Protein AF-A0A0A3J280-F1 (afdb_monomer)

Sequence (133 aa):
MEIILRKLADIDGCVTLQCKHCEDKFKVNVQEFEDFQGEFMFCASCGLSSNPQDLIFTEDFQKNAQIELENFALKELQKMFGEKNVKGKLKTPKDLYEVNDMNLILKNCCNRQVKINNSANFASTYCPYCGGI

Structure (mmCIF, N/CA/C/O backbone):
data_AF-A0A0A3J280-F1
#
_entry.id   AF-A0A0A3J280-F1
#
loop_
_atom_site.group_PDB
_atom_site.id
_atom_site.type_symbol
_atom_site.label_atom_id
_atom_site.label_alt_id
_atom_site.label_comp_id
_atom_site.label_asym_id
_atom_site.label_entity_id
_atom_site.label_seq_id
_atom_site.pdbx_PDB_ins_code
_atom_site.Cartn_x
_atom_site.Cartn_y
_atom_site.Cartn_z
_atom_site.occupancy
_atom_site.B_iso_or_equiv
_atom_site.auth_seq_id
_atom_site.auth_comp_id
_atom_site.auth_asym_id
_atom_site.auth_atom_id
_atom_site.pdbx_PDB_model_num
ATOM 1 N N . MET A 1 1 ? -10.027 -13.924 15.608 1.00 68.06 1 MET A N 1
ATOM 2 C CA . MET A 1 1 ? -10.682 -12.726 15.047 1.00 68.06 1 MET A CA 1
ATOM 3 C C . MET A 1 1 ? -9.866 -12.293 13.857 1.00 68.06 1 MET A C 1
ATOM 5 O O . MET A 1 1 ? -8.648 -12.270 13.969 1.00 68.06 1 MET A O 1
ATOM 9 N N . GLU A 1 2 ? -10.537 -11.957 12.768 1.00 76.94 2 GLU A N 1
ATOM 10 C CA . GLU A 1 2 ? -9.921 -11.393 11.576 1.00 76.94 2 GLU A CA 1
ATOM 11 C C . GLU A 1 2 ? -10.472 -9.974 11.399 1.00 76.94 2 GLU A C 1
ATOM 13 O O . GLU A 1 2 ? -11.689 -9.784 11.406 1.00 76.94 2 GLU A O 1
ATOM 18 N N . ILE A 1 3 ? -9.587 -8.978 11.336 1.00 79.56 3 ILE A N 1
ATOM 19 C CA . ILE A 1 3 ? -9.951 -7.594 11.013 1.00 79.56 3 ILE A CA 1
ATOM 20 C C . ILE A 1 3 ? -9.625 -7.406 9.540 1.00 79.56 3 ILE A C 1
ATOM 22 O O . ILE A 1 3 ? -8.463 -7.489 9.148 1.00 79.56 3 ILE A O 1
ATOM 26 N N . ILE A 1 4 ? -10.656 -7.165 8.735 1.00 82.62 4 ILE A N 1
ATOM 27 C CA . ILE A 1 4 ? -10.516 -6.958 7.296 1.00 82.62 4 ILE A CA 1
ATOM 28 C C . ILE A 1 4 ? -10.658 -5.466 7.023 1.00 82.62 4 ILE A C 1
ATOM 30 O O . ILE A 1 4 ? -11.727 -4.892 7.219 1.00 82.62 4 ILE A O 1
ATOM 34 N N . LEU A 1 5 ? -9.585 -4.849 6.538 1.00 85.56 5 LEU A N 1
ATOM 35 C CA . LEU A 1 5 ? -9.593 -3.472 6.054 1.00 85.56 5 LEU A CA 1
ATOM 36 C C . LEU A 1 5 ? -9.616 -3.476 4.532 1.00 85.56 5 LEU A C 1
ATOM 38 O O . LEU A 1 5 ? -8.967 -4.303 3.894 1.00 85.56 5 LEU A O 1
ATOM 42 N N . ARG A 1 6 ? -10.365 -2.542 3.950 1.00 87.44 6 ARG A N 1
ATOM 43 C CA . ARG A 1 6 ? -10.471 -2.383 2.500 1.00 87.44 6 ARG A CA 1
ATOM 44 C C . ARG A 1 6 ? -10.137 -0.952 2.130 1.00 87.44 6 ARG A C 1
ATOM 46 O O . ARG A 1 6 ? -10.594 -0.025 2.795 1.00 87.44 6 ARG A O 1
ATOM 53 N N . LYS A 1 7 ? -9.367 -0.799 1.059 1.00 90.06 7 LYS A N 1
ATOM 54 C CA . LYS A 1 7 ? -9.059 0.483 0.432 1.00 90.06 7 LYS A CA 1
ATOM 55 C C . LYS A 1 7 ? -9.387 0.382 -1.047 1.00 90.06 7 LYS A C 1
ATOM 57 O O . LYS A 1 7 ? -8.934 -0.546 -1.709 1.00 90.06 7 LYS A O 1
ATOM 62 N N . LEU A 1 8 ? -10.218 1.296 -1.537 1.00 93.00 8 LEU A N 1
ATOM 63 C CA . LEU A 1 8 ? -10.583 1.340 -2.949 1.00 93.00 8 LEU A CA 1
ATOM 64 C C . LEU A 1 8 ? -9.404 1.865 -3.769 1.00 93.00 8 LEU A C 1
ATOM 66 O O . LEU A 1 8 ? -8.809 2.880 -3.403 1.00 93.00 8 LEU A O 1
ATOM 70 N N . ALA A 1 9 ? -9.095 1.173 -4.864 1.00 94.50 9 ALA A N 1
ATOM 71 C CA . ALA A 1 9 ? -8.101 1.608 -5.837 1.00 94.50 9 ALA A CA 1
ATOM 72 C C . ALA A 1 9 ? -8.506 2.934 -6.497 1.00 94.50 9 ALA A C 1
ATOM 74 O O . ALA A 1 9 ? -9.672 3.339 -6.446 1.00 94.50 9 ALA A O 1
ATOM 75 N N . ASP A 1 10 ? -7.542 3.607 -7.124 1.00 95.00 10 ASP A N 1
ATOM 76 C CA . ASP A 1 10 ? -7.839 4.813 -7.892 1.00 95.00 10 ASP A CA 1
ATOM 77 C C . ASP A 1 10 ? -8.515 4.482 -9.235 1.00 95.00 10 ASP A C 1
ATOM 79 O O . ASP A 1 10 ? -8.779 3.323 -9.562 1.00 95.00 10 ASP A O 1
ATOM 83 N N . ILE A 1 11 ? -8.811 5.516 -10.027 1.00 95.25 11 ILE A N 1
ATOM 84 C CA . ILE A 1 11 ? -9.513 5.373 -11.311 1.00 95.25 11 ILE A CA 1
ATOM 85 C C . ILE A 1 11 ? -8.755 4.529 -12.351 1.00 95.25 11 ILE A C 1
ATOM 87 O O . ILE A 1 11 ? -9.391 3.986 -13.250 1.00 95.25 11 ILE A O 1
ATOM 91 N N . ASP A 1 12 ? -7.435 4.378 -12.217 1.00 95.31 12 ASP A N 1
ATOM 92 C CA . ASP A 1 12 ? -6.620 3.525 -13.093 1.00 95.31 12 ASP A CA 1
ATOM 93 C C . ASP A 1 12 ? -6.376 2.135 -12.472 1.00 95.31 12 ASP A C 1
ATOM 95 O O . ASP A 1 12 ? -5.582 1.343 -12.980 1.00 95.31 12 ASP A O 1
ATOM 99 N N . GLY A 1 13 ? -7.054 1.818 -11.363 1.00 95.56 13 GLY A N 1
ATOM 100 C CA . GLY A 1 13 ? -6.922 0.541 -10.668 1.00 95.56 13 GLY A CA 1
ATOM 101 C C . GLY A 1 13 ? -5.614 0.403 -9.890 1.00 95.56 13 GLY A C 1
ATOM 102 O O . GLY A 1 13 ? -5.151 -0.720 -9.683 1.00 95.56 13 GLY A O 1
ATOM 103 N N . CYS A 1 14 ? -5.005 1.515 -9.466 1.00 95.25 14 CYS A N 1
ATOM 104 C CA . CYS A 1 14 ? -3.746 1.506 -8.723 1.00 95.25 14 CYS A CA 1
ATOM 105 C C . CYS A 1 14 ? -3.932 1.714 -7.211 1.00 95.25 14 CYS A C 1
ATOM 107 O O . CYS A 1 14 ? -4.840 2.422 -6.771 1.00 95.25 14 CYS A O 1
ATOM 109 N N . VAL A 1 15 ? -3.023 1.132 -6.420 1.00 93.50 15 VAL A N 1
ATOM 110 C CA . VAL A 1 15 ? -2.925 1.286 -4.956 1.00 93.50 15 VAL A CA 1
ATOM 111 C C . VAL A 1 15 ? -1.571 1.861 -4.552 1.00 93.50 15 VAL A C 1
ATOM 113 O O . VAL A 1 15 ? -0.551 1.543 -5.164 1.00 93.50 15 VAL A O 1
ATOM 116 N N . THR A 1 16 ? -1.553 2.721 -3.531 1.00 94.25 16 THR A N 1
ATOM 117 C CA . THR A 1 16 ? -0.328 3.354 -3.037 1.00 94.25 16 THR A CA 1
ATOM 118 C C . THR A 1 16 ? 0.488 2.398 -2.177 1.00 94.25 16 THR A C 1
ATOM 120 O O . THR A 1 16 ? -0.022 1.789 -1.240 1.00 94.25 16 THR A O 1
ATOM 123 N N . LEU A 1 17 ? 1.787 2.368 -2.450 1.00 92.75 17 LEU A N 1
ATOM 124 C CA . LEU A 1 17 ? 2.828 1.769 -1.633 1.00 92.75 17 LEU A CA 1
ATOM 125 C C . LEU A 1 17 ? 3.764 2.867 -1.121 1.00 92.75 17 LEU A C 1
ATOM 127 O O . LEU A 1 17 ? 4.005 3.865 -1.807 1.00 92.75 17 LEU A O 1
ATOM 131 N N . GLN A 1 18 ? 4.304 2.682 0.081 1.00 92.75 18 GLN A N 1
ATOM 132 C CA . GLN A 1 18 ? 5.237 3.618 0.700 1.00 92.75 18 GLN A CA 1
ATOM 133 C C . GLN A 1 18 ? 6.557 2.930 1.038 1.00 92.75 18 GLN A C 1
ATOM 135 O O . GLN A 1 18 ? 6.594 1.906 1.714 1.00 92.75 18 GLN A O 1
ATOM 140 N N . CYS A 1 19 ? 7.664 3.513 0.585 1.00 91.19 19 CYS A N 1
ATOM 141 C CA . CYS A 1 19 ? 8.993 2.992 0.863 1.00 91.19 19 CYS A CA 1
ATOM 142 C C . CYS A 1 19 ? 9.392 3.229 2.324 1.00 91.19 19 CYS A C 1
ATOM 144 O O . CYS A 1 19 ? 9.482 4.371 2.761 1.00 91.19 19 CYS A O 1
ATOM 146 N N . LYS A 1 20 ? 9.763 2.178 3.061 1.00 88.94 20 LYS A N 1
ATOM 147 C CA . LYS A 1 20 ? 10.284 2.313 4.436 1.00 88.94 20 LYS A CA 1
ATOM 148 C C . LYS A 1 20 ? 11.670 2.966 4.542 1.00 88.94 20 LYS A C 1
ATOM 150 O O . LYS A 1 20 ? 12.101 3.303 5.636 1.00 88.94 20 LYS A O 1
ATOM 155 N N . HIS A 1 21 ? 12.398 3.079 3.429 1.00 90.75 21 HIS A N 1
ATOM 156 C CA . HIS A 1 21 ? 13.778 3.576 3.417 1.00 90.75 21 HIS A CA 1
ATOM 157 C C . HIS A 1 21 ? 13.880 5.071 3.114 1.00 90.75 21 HIS A C 1
ATOM 159 O O . HIS A 1 21 ? 14.696 5.759 3.715 1.00 90.75 21 HIS A O 1
ATOM 165 N N . CYS A 1 22 ? 13.095 5.560 2.153 1.00 91.75 22 CYS A N 1
ATOM 166 C CA . CYS A 1 22 ? 13.117 6.962 1.727 1.00 91.75 22 CYS A CA 1
ATOM 167 C C . CYS A 1 22 ? 11.756 7.652 1.858 1.00 91.75 22 CYS A C 1
ATOM 169 O O . CYS A 1 22 ? 11.614 8.775 1.391 1.00 91.75 22 CYS A O 1
ATOM 171 N N . GLU A 1 23 ? 10.759 6.962 2.421 1.00 89.88 23 GLU A N 1
ATOM 172 C CA . GLU A 1 23 ? 9.392 7.442 2.690 1.00 89.88 23 GLU A CA 1
ATOM 173 C C . GLU A 1 23 ? 8.569 7.857 1.465 1.00 89.88 23 GLU A C 1
ATOM 175 O O . GLU A 1 23 ? 7.385 8.174 1.602 1.00 89.88 23 GLU A O 1
ATOM 180 N N . ASP A 1 24 ? 9.163 7.793 0.273 1.00 90.88 24 ASP A N 1
ATOM 181 C CA . ASP A 1 24 ? 8.498 8.144 -0.972 1.00 90.88 24 ASP A CA 1
ATOM 182 C C . ASP A 1 24 ? 7.385 7.149 -1.323 1.00 90.88 24 ASP A C 1
ATOM 184 O O . ASP A 1 24 ? 7.428 5.963 -0.967 1.00 90.88 24 ASP A O 1
ATOM 188 N N . LYS A 1 25 ? 6.381 7.662 -2.033 1.00 92.75 25 LYS A N 1
ATOM 189 C CA . LYS A 1 25 ? 5.168 6.940 -2.405 1.00 92.75 25 LYS A CA 1
ATOM 190 C C . LYS A 1 25 ? 5.116 6.727 -3.907 1.00 92.75 25 LYS A C 1
ATOM 192 O O . LYS A 1 25 ? 5.457 7.605 -4.694 1.00 92.75 25 LYS A O 1
ATOM 197 N N . PHE A 1 26 ? 4.637 5.560 -4.292 1.00 93.81 26 PHE A N 1
ATOM 198 C CA . PHE A 1 26 ? 4.387 5.184 -5.677 1.00 93.81 26 PHE A CA 1
ATOM 199 C C . PHE A 1 26 ? 3.166 4.272 -5.713 1.00 93.81 26 PHE A C 1
ATOM 201 O O . PHE A 1 26 ? 2.790 3.711 -4.684 1.00 93.81 26 PHE A O 1
ATOM 208 N N . LYS A 1 27 ? 2.526 4.122 -6.872 1.00 94.88 27 LYS A N 1
ATOM 209 C CA . LYS A 1 27 ? 1.371 3.226 -7.014 1.00 94.88 27 LYS A CA 1
ATOM 210 C C . LYS A 1 27 ? 1.631 2.134 -8.023 1.00 94.88 27 LYS A C 1
ATOM 212 O O . LYS A 1 27 ? 2.311 2.349 -9.025 1.00 94.88 27 LYS A O 1
ATOM 217 N N . VAL A 1 28 ? 1.049 0.980 -7.754 1.00 95.06 28 VAL A N 1
ATOM 218 C CA . VAL A 1 28 ? 1.088 -0.190 -8.627 1.00 95.06 28 VAL A CA 1
ATOM 219 C C . VAL A 1 28 ? -0.332 -0.642 -8.927 1.00 95.06 28 VAL A C 1
ATOM 221 O O . VAL A 1 28 ? -1.239 -0.381 -8.133 1.00 95.06 28 VAL A O 1
ATOM 224 N N . ASN A 1 29 ? -0.534 -1.295 -10.068 1.00 95.19 29 ASN A N 1
ATOM 225 C CA . ASN A 1 29 ? -1.832 -1.863 -10.405 1.00 95.19 29 ASN A CA 1
ATOM 226 C C . ASN A 1 29 ? -2.202 -2.971 -9.402 1.00 95.19 29 ASN A C 1
ATOM 228 O O . ASN A 1 29 ? -1.363 -3.806 -9.065 1.00 95.19 29 ASN A O 1
ATOM 232 N N . VAL A 1 30 ? -3.449 -2.974 -8.923 1.00 93.56 30 VAL A N 1
ATOM 233 C CA . VAL A 1 30 ? -3.904 -3.925 -7.896 1.00 93.56 30 VAL A CA 1
ATOM 234 C C . VAL A 1 30 ? -3.828 -5.366 -8.388 1.00 93.56 30 VAL A C 1
ATOM 236 O O . VAL A 1 30 ? -3.277 -6.203 -7.683 1.00 93.56 30 VAL A O 1
ATOM 239 N N . GLN A 1 31 ? -4.291 -5.648 -9.608 1.00 93.31 31 GLN A N 1
ATOM 240 C CA . GLN A 1 31 ? -4.268 -7.004 -10.158 1.00 93.31 31 GLN A CA 1
ATOM 241 C C . GLN A 1 31 ? -2.826 -7.498 -10.335 1.00 93.31 31 GLN A C 1
ATOM 243 O O . GLN A 1 31 ? -2.486 -8.596 -9.906 1.00 93.31 31 GLN A O 1
ATOM 248 N N . GLU A 1 32 ? -1.946 -6.661 -10.897 1.00 93.38 32 GLU A N 1
ATOM 249 C CA . GLU A 1 32 ? -0.526 -7.008 -11.045 1.00 93.38 32 GLU A CA 1
ATOM 250 C C . GLU A 1 32 ? 0.171 -7.229 -9.696 1.00 93.38 32 GLU A C 1
ATOM 252 O O . GLU A 1 32 ? 1.114 -8.016 -9.610 1.00 93.38 32 GLU A O 1
ATOM 257 N N . PHE A 1 33 ? -0.241 -6.497 -8.658 1.00 91.81 33 PHE A N 1
ATOM 258 C CA . PHE A 1 33 ? 0.293 -6.634 -7.309 1.00 91.81 33 PHE A CA 1
ATOM 259 C C . PHE A 1 33 ? -0.196 -7.908 -6.614 1.00 91.81 33 PHE A C 1
ATOM 261 O O . PHE A 1 33 ? 0.618 -8.621 -6.032 1.00 91.81 33 PHE A O 1
ATOM 268 N N . GLU A 1 34 ? -1.486 -8.225 -6.710 1.00 90.12 34 GLU A N 1
ATOM 269 C CA . GLU A 1 34 ? -2.075 -9.444 -6.143 1.00 90.12 34 GLU A CA 1
ATOM 270 C C . GLU A 1 34 ? -1.543 -10.715 -6.822 1.00 90.12 34 GLU A C 1
ATOM 272 O O . GLU A 1 34 ? -1.275 -11.711 -6.149 1.00 90.12 34 GLU A O 1
ATOM 277 N N . ASP A 1 35 ? -1.305 -10.665 -8.135 1.00 92.19 35 ASP A N 1
ATOM 278 C CA . ASP A 1 35 ? -0.740 -11.784 -8.895 1.00 92.19 35 ASP A CA 1
ATOM 279 C C . ASP A 1 35 ? 0.787 -11.914 -8.727 1.00 92.19 35 ASP A C 1
ATOM 281 O O . ASP A 1 35 ? 1.392 -12.891 -9.187 1.00 92.19 35 ASP A O 1
ATOM 285 N N . PHE A 1 36 ? 1.451 -10.949 -8.079 1.00 90.38 36 PHE A N 1
ATOM 286 C CA . PHE A 1 36 ? 2.907 -10.925 -7.978 1.00 90.38 36 PHE A CA 1
ATOM 287 C C . PHE A 1 36 ? 3.446 -12.040 -7.071 1.00 90.38 36 PHE A C 1
ATOM 289 O O . PHE A 1 36 ? 3.223 -12.059 -5.866 1.00 90.38 36 PHE A O 1
ATOM 296 N N . GLN A 1 37 ? 4.241 -12.938 -7.656 1.00 88.81 37 GLN A N 1
ATOM 297 C CA . GLN A 1 37 ? 4.873 -14.070 -6.961 1.00 88.81 37 GLN A CA 1
ATOM 298 C C . GLN A 1 37 ? 6.330 -13.801 -6.535 1.00 88.81 37 GLN A C 1
ATOM 300 O O . GLN A 1 37 ? 7.047 -14.728 -6.162 1.00 88.81 37 GLN A O 1
ATOM 305 N N . GLY A 1 38 ? 6.819 -12.562 -6.658 1.00 87.81 38 GLY A N 1
ATOM 306 C CA . GLY A 1 38 ? 8.196 -12.227 -6.291 1.00 87.81 38 GLY A CA 1
ATOM 307 C C . GLY A 1 38 ? 8.371 -12.028 -4.785 1.00 87.81 38 GLY A C 1
ATOM 308 O O . GLY A 1 38 ? 7.497 -11.490 -4.113 1.00 87.81 38 GLY A O 1
ATOM 309 N N . GLU A 1 39 ? 9.533 -12.424 -4.261 1.00 89.38 39 GLU A N 1
ATOM 310 C CA . GLU A 1 39 ? 9.860 -12.298 -2.829 1.00 89.38 39 GLU A CA 1
ATOM 311 C C . GLU A 1 39 ? 10.052 -10.835 -2.392 1.00 89.38 39 GLU A C 1
ATOM 313 O O . GLU A 1 39 ? 9.751 -10.464 -1.256 1.00 89.38 39 GLU A O 1
ATOM 318 N N . PHE A 1 40 ? 10.516 -9.983 -3.311 1.00 92.50 40 PHE A N 1
ATOM 319 C CA . PHE A 1 40 ? 10.820 -8.583 -3.044 1.00 92.50 40 PHE A CA 1
ATOM 320 C C . PHE A 1 40 ? 10.250 -7.669 -4.124 1.00 92.50 40 PHE A C 1
ATOM 322 O O . PHE A 1 40 ? 10.201 -8.022 -5.302 1.00 92.50 40 PHE A O 1
ATOM 329 N N . MET A 1 41 ? 9.889 -6.460 -3.706 1.00 94.50 41 MET A N 1
ATOM 330 C CA . MET A 1 41 ? 9.627 -5.326 -4.586 1.00 94.50 41 MET A CA 1
ATOM 331 C C . MET A 1 41 ? 10.637 -4.216 -4.328 1.00 94.50 41 MET A C 1
ATOM 333 O O . MET A 1 41 ? 11.275 -4.169 -3.279 1.00 94.50 41 MET A O 1
ATOM 337 N N . PHE A 1 42 ? 10.768 -3.304 -5.279 1.00 94.88 42 PHE A N 1
ATOM 338 C CA . PHE A 1 42 ? 11.734 -2.215 -5.265 1.00 94.88 42 PHE A CA 1
ATOM 339 C C . PHE A 1 42 ? 11.023 -0.872 -5.106 1.00 94.88 42 PHE A C 1
ATOM 341 O O . PHE A 1 42 ? 9.927 -0.655 -5.620 1.00 94.88 42 PHE A O 1
ATOM 348 N N . CYS A 1 43 ? 11.647 0.066 -4.402 1.00 93.62 43 CYS A N 1
ATOM 349 C CA . CYS A 1 43 ? 11.157 1.437 -4.373 1.00 93.62 43 CYS A CA 1
ATOM 350 C C . CYS A 1 43 ? 11.339 2.092 -5.746 1.00 93.62 43 CYS A C 1
ATOM 352 O O . CYS A 1 43 ? 12.460 2.131 -6.255 1.00 93.62 43 CYS A O 1
ATOM 354 N N . ALA A 1 44 ? 10.275 2.684 -6.300 1.00 93.50 44 ALA A N 1
ATOM 355 C CA . ALA A 1 44 ? 10.335 3.378 -7.588 1.00 93.50 44 ALA A CA 1
ATOM 356 C C . ALA A 1 44 ? 11.339 4.547 -7.616 1.00 93.50 44 ALA A C 1
ATOM 358 O O . ALA A 1 44 ? 11.841 4.910 -8.679 1.00 93.50 44 ALA A O 1
ATOM 359 N N . SER A 1 45 ? 11.656 5.114 -6.453 1.00 92.19 45 SER A N 1
ATOM 360 C CA . SER A 1 45 ? 12.479 6.321 -6.344 1.00 92.19 45 SER A CA 1
ATOM 361 C C . SER A 1 45 ? 13.928 6.039 -5.957 1.00 92.19 45 SER A C 1
ATOM 363 O O . SER A 1 45 ? 14.833 6.650 -6.516 1.00 92.19 45 SER A O 1
ATOM 365 N N . CYS A 1 46 ? 14.178 5.113 -5.023 1.00 92.81 46 CYS A N 1
ATOM 366 C CA . CYS A 1 46 ? 15.537 4.824 -4.540 1.00 92.81 46 CYS A CA 1
ATOM 367 C C . CYS A 1 46 ? 16.077 3.443 -4.935 1.00 92.81 46 CYS A C 1
ATOM 369 O O . CYS A 1 46 ? 17.241 3.160 -4.667 1.00 92.81 46 CYS A O 1
ATOM 371 N N . GLY A 1 47 ? 15.254 2.575 -5.530 1.00 92.94 47 GLY A N 1
ATOM 372 C CA . GLY A 1 47 ? 15.671 1.252 -6.002 1.00 92.94 47 GLY A CA 1
ATOM 373 C C . GLY A 1 47 ? 15.977 0.231 -4.902 1.00 92.94 47 GLY A C 1
ATOM 374 O O . GLY A 1 47 ? 16.340 -0.897 -5.215 1.00 92.94 47 GLY A O 1
ATOM 375 N N . LEU A 1 48 ? 15.825 0.578 -3.620 1.00 94.50 48 LEU A N 1
ATOM 376 C CA . LEU A 1 48 ? 16.008 -0.373 -2.522 1.00 94.50 48 LEU A CA 1
ATOM 377 C C . LEU A 1 48 ? 14.867 -1.392 -2.490 1.00 94.50 48 LEU A C 1
ATOM 379 O O . LEU A 1 48 ? 13.698 -1.030 -2.639 1.00 94.50 48 LEU A O 1
ATOM 383 N N . SER A 1 49 ? 15.219 -2.659 -2.276 1.00 94.38 49 SER A N 1
ATOM 384 C CA . SER A 1 49 ? 14.268 -3.762 -2.183 1.00 94.38 49 SER A CA 1
ATOM 385 C C . SER A 1 49 ? 13.642 -3.867 -0.792 1.00 94.38 49 SER A C 1
ATOM 387 O O . SER A 1 49 ? 14.295 -3.635 0.225 1.00 94.38 49 SER A O 1
ATOM 389 N N . SER A 1 50 ? 12.383 -4.273 -0.725 1.00 91.12 50 SER A N 1
ATOM 390 C CA . SER A 1 50 ? 11.648 -4.552 0.508 1.00 91.12 50 SER A CA 1
ATOM 391 C C . SER A 1 50 ? 10.679 -5.707 0.287 1.00 91.12 50 SER A C 1
ATOM 393 O O . SER A 1 50 ? 10.269 -5.974 -0.845 1.00 91.12 50 SER A O 1
ATOM 395 N N . ASN A 1 51 ? 10.303 -6.392 1.368 1.00 90.31 51 ASN A N 1
ATOM 396 C CA . ASN A 1 51 ? 9.197 -7.337 1.299 1.00 90.31 51 ASN A CA 1
ATOM 397 C C . ASN A 1 51 ? 7.923 -6.553 0.927 1.00 90.31 51 ASN A C 1
ATOM 399 O O . ASN A 1 51 ? 7.718 -5.472 1.486 1.00 90.31 51 ASN A O 1
ATOM 403 N N . PRO A 1 52 ? 7.068 -7.056 0.020 1.00 85.94 52 PRO A N 1
ATOM 404 C CA . PRO A 1 52 ? 5.813 -6.398 -0.325 1.00 85.94 52 PRO A CA 1
ATOM 405 C C . PRO A 1 52 ? 4.988 -5.947 0.880 1.00 85.94 52 PRO A C 1
ATOM 407 O O . PRO A 1 52 ? 4.469 -4.836 0.882 1.00 85.94 52 PRO A O 1
ATOM 410 N N . GLN A 1 53 ? 4.933 -6.763 1.933 1.00 81.88 53 GLN A N 1
ATOM 411 C CA . GLN A 1 53 ? 4.170 -6.477 3.149 1.00 81.88 53 GLN A CA 1
ATOM 412 C C . GLN A 1 53 ? 4.673 -5.222 3.873 1.00 81.88 53 GLN A C 1
ATOM 414 O O . GLN A 1 53 ? 3.875 -4.487 4.444 1.00 81.88 53 GLN A O 1
ATOM 419 N N . ASP A 1 54 ? 5.969 -4.919 3.781 1.00 82.25 54 ASP A N 1
ATOM 420 C CA . ASP A 1 54 ? 6.564 -3.735 4.405 1.00 82.25 54 ASP A CA 1
ATOM 421 C C . ASP A 1 54 ? 6.177 -2.424 3.699 1.00 82.25 54 ASP A C 1
ATOM 423 O O . ASP A 1 54 ? 6.418 -1.345 4.239 1.00 82.25 54 ASP A O 1
ATOM 427 N N . LEU A 1 55 ? 5.613 -2.501 2.488 1.00 78.81 55 LEU A N 1
ATOM 428 C CA . LEU A 1 55 ? 5.316 -1.345 1.637 1.00 78.81 55 LEU A CA 1
ATOM 429 C C . LEU A 1 55 ? 3.833 -0.928 1.666 1.00 78.81 55 LEU A C 1
ATOM 431 O O . LEU A 1 55 ? 3.501 0.159 1.197 1.00 78.81 55 LEU A O 1
ATOM 435 N N . ILE A 1 56 ? 2.938 -1.769 2.200 1.00 73.00 56 ILE A N 1
ATOM 436 C CA . ILE A 1 56 ? 1.469 -1.604 2.109 1.00 73.00 56 ILE A CA 1
ATOM 437 C C . ILE A 1 56 ? 0.914 -0.646 3.180 1.00 73.00 56 ILE A C 1
ATOM 439 O O . ILE A 1 56 ? -0.184 -0.106 3.042 1.00 73.00 56 ILE A O 1
ATOM 443 N N . PHE A 1 57 ? 1.646 -0.414 4.270 1.00 69.25 57 PHE A N 1
ATOM 444 C CA . PHE A 1 57 ? 1.106 0.279 5.441 1.00 69.25 57 PHE A CA 1
ATOM 445 C C . PHE A 1 57 ? 1.141 1.805 5.309 1.00 69.25 57 PHE A C 1
ATOM 447 O O . PHE A 1 57 ? 1.972 2.475 5.919 1.00 69.25 57 PHE A O 1
ATOM 454 N N . THR A 1 58 ? 0.192 2.365 4.561 1.00 81.62 58 THR A N 1
ATOM 455 C CA . THR A 1 58 ? -0.045 3.811 4.554 1.00 81.62 58 THR A CA 1
ATOM 456 C C . THR A 1 58 ? -0.665 4.276 5.882 1.00 81.62 58 THR A C 1
ATOM 458 O O . THR A 1 58 ? -1.370 3.531 6.567 1.00 81.62 58 THR A O 1
ATOM 461 N N . GLU A 1 59 ? -0.395 5.522 6.278 1.00 85.94 59 GLU A N 1
ATOM 462 C CA . GLU A 1 59 ? -0.806 6.077 7.581 1.00 85.94 59 GLU A CA 1
ATOM 463 C C . GLU A 1 59 ? -2.330 6.006 7.827 1.00 85.94 59 GLU A C 1
ATOM 465 O O . GLU A 1 59 ? -2.789 5.746 8.939 1.00 85.94 59 GLU A O 1
ATOM 470 N N . ASP A 1 60 ? -3.135 6.219 6.787 1.00 87.75 60 ASP A N 1
ATOM 471 C CA . ASP A 1 60 ? -4.596 6.090 6.820 1.00 87.75 60 ASP A CA 1
ATOM 472 C C . ASP A 1 60 ? -5.049 4.650 7.109 1.00 87.75 60 ASP A C 1
ATOM 474 O O . ASP A 1 60 ? -5.938 4.436 7.938 1.00 87.75 60 ASP A O 1
ATOM 478 N N . PHE A 1 61 ? -4.391 3.664 6.498 1.00 87.38 61 PHE A N 1
ATOM 479 C CA . PHE A 1 61 ? -4.645 2.246 6.736 1.00 87.38 61 PHE A CA 1
ATOM 480 C C . PHE A 1 61 ? -4.310 1.858 8.182 1.00 87.38 61 PHE A C 1
ATOM 482 O O . PHE A 1 61 ? -5.120 1.221 8.857 1.00 87.38 61 PHE A O 1
ATOM 489 N N . GLN A 1 62 ? -3.164 2.320 8.699 1.00 88.31 62 GLN A N 1
ATOM 490 C CA . GLN A 1 62 ? -2.755 2.102 10.093 1.00 88.31 62 GLN A CA 1
ATOM 491 C C . GLN A 1 62 ? -3.756 2.704 11.093 1.00 88.31 62 GLN A C 1
ATOM 493 O O . GLN A 1 62 ? -4.152 2.041 12.053 1.00 88.31 62 GLN A O 1
ATOM 498 N N . LYS A 1 63 ? -4.220 3.938 10.852 1.00 91.81 63 LYS A N 1
ATOM 499 C CA . LYS A 1 63 ? -5.220 4.603 11.706 1.00 91.81 63 LYS A CA 1
ATOM 500 C C . LYS A 1 63 ? -6.541 3.839 11.749 1.00 91.81 63 LYS A C 1
ATOM 502 O O . LYS A 1 63 ? -7.131 3.695 12.819 1.00 91.81 63 LYS A O 1
ATOM 507 N N . ASN A 1 64 ? -7.001 3.330 10.609 1.00 92.56 64 ASN A N 1
ATOM 508 C CA . ASN A 1 64 ? -8.213 2.519 10.559 1.00 92.56 64 ASN A CA 1
ATOM 509 C C . ASN A 1 64 ? -8.047 1.169 11.266 1.00 92.56 64 ASN A C 1
ATOM 511 O O . ASN A 1 64 ? -8.940 0.770 12.012 1.00 92.56 64 ASN A O 1
ATOM 515 N N . ALA A 1 65 ? -6.899 0.507 11.095 1.00 90.50 65 ALA A N 1
ATOM 516 C CA . ALA A 1 65 ? -6.576 -0.723 11.818 1.00 90.50 65 ALA A CA 1
ATOM 517 C C . ALA A 1 65 ? -6.639 -0.518 13.334 1.00 90.50 65 ALA A C 1
ATOM 519 O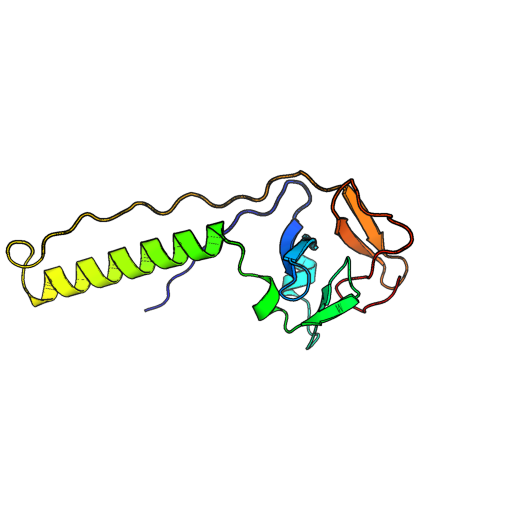 O . ALA A 1 65 ? -7.238 -1.314 14.056 1.00 90.50 65 ALA A O 1
ATOM 520 N N . GLN A 1 66 ? -6.065 0.590 13.807 1.00 92.88 66 GLN A N 1
ATOM 521 C CA . GLN A 1 66 ? -6.095 0.957 15.214 1.00 92.88 66 GLN A CA 1
ATOM 522 C C . GLN A 1 66 ? -7.527 1.175 15.717 1.00 92.88 66 GLN A C 1
ATOM 524 O O . GLN A 1 66 ? -7.879 0.661 16.776 1.00 92.88 66 GLN A O 1
ATOM 529 N N . ILE A 1 67 ? -8.367 1.895 14.966 1.00 94.75 67 ILE A N 1
ATOM 530 C CA . ILE A 1 67 ? -9.771 2.125 15.340 1.00 94.75 67 ILE A CA 1
ATOM 531 C C . ILE A 1 67 ? -10.530 0.801 15.486 1.00 94.75 67 ILE A C 1
ATOM 533 O O . ILE A 1 67 ? -11.252 0.618 16.467 1.00 94.75 67 ILE A O 1
ATOM 537 N N . GLU A 1 68 ? -10.358 -0.128 14.546 1.00 94.50 68 GLU A N 1
ATOM 538 C CA . GLU A 1 68 ? -11.018 -1.438 14.603 1.00 94.50 68 GLU A CA 1
ATOM 539 C C . GLU A 1 68 ? -10.567 -2.263 15.813 1.00 94.50 68 GLU A C 1
ATOM 541 O O . GLU A 1 68 ? -11.395 -2.818 16.541 1.00 94.50 68 GLU A O 1
ATOM 546 N N . LEU A 1 69 ? -9.260 -2.284 16.088 1.00 94.38 69 LEU A N 1
ATOM 547 C CA . LEU A 1 69 ? -8.699 -2.962 17.257 1.00 94.38 69 LEU A CA 1
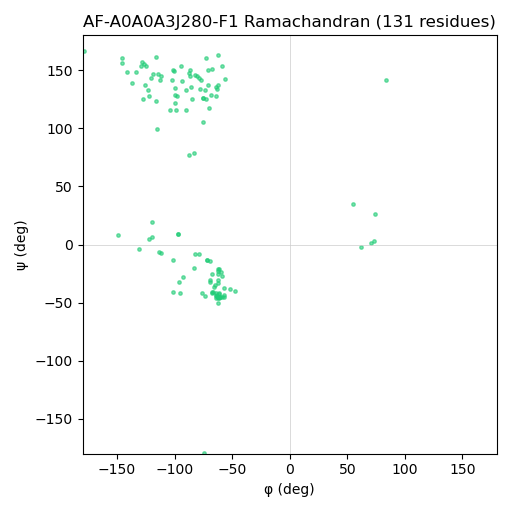ATOM 548 C C . LEU A 1 69 ? -9.208 -2.359 18.572 1.00 94.38 69 LEU A C 1
ATOM 550 O O . LEU A 1 69 ? -9.616 -3.097 19.469 1.00 94.38 69 LEU A O 1
ATOM 554 N N . GLU A 1 70 ? -9.225 -1.029 18.687 1.00 95.06 70 GLU A N 1
ATOM 555 C CA . GLU A 1 70 ? -9.739 -0.324 19.866 1.00 95.06 70 GLU A CA 1
ATOM 556 C C . GLU 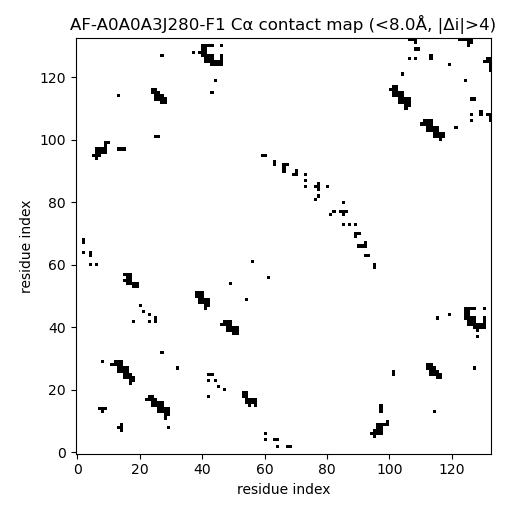A 1 70 ? -11.228 -0.611 20.091 1.00 95.06 70 GLU A C 1
ATOM 558 O O . GLU A 1 70 ? -11.652 -0.877 21.218 1.00 95.06 70 GLU A O 1
ATOM 563 N N . ASN A 1 71 ? -12.025 -0.606 19.020 1.00 95.31 71 ASN A N 1
ATOM 564 C CA . ASN A 1 71 ? -13.447 -0.932 19.076 1.00 95.31 71 ASN A CA 1
ATOM 565 C C . ASN A 1 71 ? -13.690 -2.365 19.537 1.00 95.31 71 ASN A C 1
ATOM 567 O O . ASN A 1 71 ? -14.573 -2.608 20.361 1.00 95.31 71 ASN A O 1
ATOM 571 N N . PHE A 1 72 ? -12.929 -3.316 18.997 1.00 94.50 72 PHE A N 1
ATOM 572 C CA . PHE A 1 72 ? -13.019 -4.710 19.402 1.00 94.50 72 PHE A CA 1
ATOM 573 C C . PHE A 1 72 ? -12.650 -4.884 20.877 1.00 94.50 72 PHE A C 1
ATOM 575 O O . PHE A 1 72 ? -13.427 -5.460 21.639 1.00 94.50 72 PHE A O 1
ATOM 582 N N . ALA A 1 73 ? -11.509 -4.333 21.295 1.00 95.25 73 ALA A N 1
ATOM 583 C CA . ALA A 1 73 ? -11.057 -4.406 22.679 1.00 95.25 73 ALA A CA 1
ATOM 584 C C . ALA A 1 73 ? -12.098 -3.811 23.639 1.00 95.25 73 ALA A C 1
ATOM 586 O O . ALA A 1 73 ? -12.414 -4.420 24.660 1.00 95.25 73 ALA A O 1
ATOM 587 N N . LEU A 1 74 ? -12.689 -2.662 23.289 1.00 96.25 74 LEU A N 1
ATOM 588 C CA . LEU A 1 74 ? -13.744 -2.046 24.091 1.00 96.25 74 LEU A CA 1
ATOM 589 C C . LEU A 1 74 ? -14.976 -2.955 24.210 1.00 96.25 74 LEU A C 1
ATOM 591 O O . LEU A 1 74 ? -15.475 -3.135 25.320 1.00 96.25 74 LEU A O 1
ATOM 595 N N . LYS A 1 75 ? -15.439 -3.556 23.105 1.00 95.44 75 LYS A N 1
ATOM 596 C CA . LYS A 1 75 ? -16.586 -4.484 23.112 1.00 95.44 75 LYS A CA 1
ATOM 597 C C . LYS A 1 75 ? -16.328 -5.699 23.999 1.00 95.44 75 LYS A C 1
ATOM 599 O O . LYS A 1 75 ? -17.189 -6.056 24.800 1.00 95.44 75 LYS A O 1
ATOM 604 N N . GLU A 1 76 ? -15.151 -6.312 23.899 1.00 96.44 76 GLU A N 1
ATOM 605 C CA . GLU A 1 76 ? -14.809 -7.482 24.715 1.00 96.44 76 GLU A CA 1
ATOM 606 C C . GLU A 1 76 ? -14.683 -7.127 26.202 1.00 96.44 76 GLU A C 1
ATOM 608 O O . GLU A 1 76 ? -15.203 -7.845 27.056 1.00 96.44 76 GLU A O 1
ATOM 613 N N . LEU A 1 77 ? -14.082 -5.981 26.536 1.00 97.00 77 LEU A N 1
ATOM 614 C CA . LEU A 1 77 ? -14.025 -5.503 27.919 1.00 97.00 77 LEU A CA 1
ATOM 615 C C . LEU A 1 77 ? -15.422 -5.201 28.478 1.00 97.00 77 LEU A C 1
ATOM 617 O O . LEU A 1 77 ? -15.733 -5.596 29.600 1.00 97.00 77 LEU A O 1
ATOM 621 N N . GLN A 1 78 ? -16.290 -4.548 27.704 1.00 96.69 78 GLN A N 1
ATOM 622 C CA . GLN A 1 78 ? -17.673 -4.278 28.110 1.00 96.69 78 GLN A CA 1
ATOM 623 C C . GLN A 1 78 ? -18.492 -5.562 28.269 1.00 96.69 78 GLN A C 1
ATOM 625 O O . GLN A 1 78 ? -19.308 -5.652 29.184 1.00 96.69 78 GLN A O 1
ATOM 630 N N . LYS A 1 79 ? -18.238 -6.579 27.443 1.00 96.00 79 LYS A N 1
ATOM 631 C CA . LYS A 1 79 ? -18.850 -7.906 27.564 1.00 96.00 79 LYS A CA 1
ATOM 632 C C . LYS A 1 79 ? -18.392 -8.649 28.823 1.00 96.00 79 LYS A C 1
ATOM 634 O O . LYS A 1 79 ? -19.217 -9.275 29.480 1.00 96.00 79 LYS A O 1
ATOM 639 N N . MET A 1 80 ? -17.105 -8.578 29.166 1.00 96.94 80 MET A N 1
ATOM 640 C CA . MET A 1 80 ? -16.541 -9.260 30.340 1.00 96.94 80 MET A CA 1
ATOM 641 C C . MET A 1 80 ? -16.882 -8.567 31.663 1.00 96.94 80 MET A C 1
ATOM 643 O O . MET A 1 80 ? -17.181 -9.232 32.651 1.00 96.94 80 MET A O 1
ATOM 647 N N . PHE A 1 81 ? -16.828 -7.236 31.692 1.00 96.81 81 PHE A N 1
ATOM 648 C CA . PHE A 1 81 ? -16.892 -6.459 32.933 1.00 96.81 81 PHE A CA 1
ATOM 649 C C . PHE A 1 81 ? -18.154 -5.595 33.054 1.00 96.81 81 PHE A C 1
ATOM 651 O O . PHE A 1 81 ? -18.396 -5.014 34.111 1.00 96.81 81 PHE A O 1
ATOM 658 N N . GLY A 1 82 ? -18.980 -5.521 32.011 1.00 94.62 82 GLY A N 1
ATOM 659 C CA . GLY A 1 82 ? -20.185 -4.698 31.953 1.00 94.62 82 GLY A CA 1
ATOM 660 C C . GLY A 1 82 ? -19.907 -3.242 31.561 1.00 94.62 82 GLY A C 1
ATOM 661 O O . GLY A 1 82 ? -18.962 -2.607 32.031 1.00 94.62 82 GLY A O 1
ATOM 662 N N . GLU A 1 83 ? -20.798 -2.667 30.752 1.00 92.00 83 GLU A N 1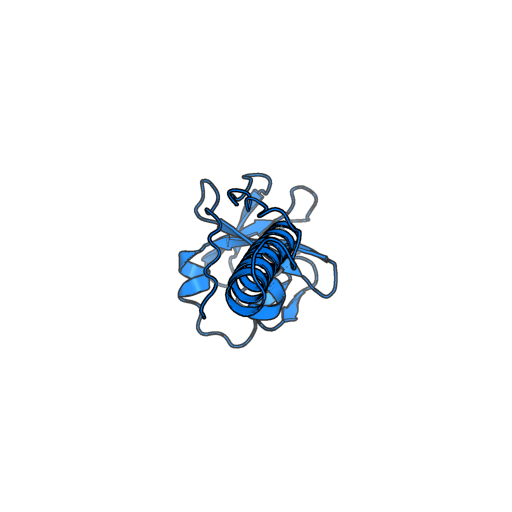
ATOM 663 C CA . GLU A 1 83 ? -20.694 -1.289 30.234 1.00 92.00 83 GLU A CA 1
ATOM 664 C C . GLU A 1 83 ? -20.625 -0.208 31.325 1.00 92.00 83 GLU A C 1
ATOM 666 O O . GLU A 1 83 ? -20.050 0.860 31.123 1.00 92.00 83 GLU A O 1
ATOM 671 N N . LYS A 1 84 ? -21.187 -0.476 32.511 1.00 92.50 84 LYS A N 1
ATOM 672 C CA . LYS A 1 84 ? -21.127 0.453 33.651 1.00 92.50 84 LYS A CA 1
ATOM 673 C C . LYS A 1 84 ? -19.714 0.578 34.232 1.00 92.50 84 LYS A C 1
ATOM 675 O O . LYS A 1 84 ? -19.364 1.650 34.723 1.00 92.50 84 LYS A O 1
ATOM 680 N N . ASN A 1 85 ? -18.929 -0.499 34.171 1.00 94.69 85 ASN A N 1
ATOM 681 C CA . ASN A 1 85 ? -17.578 -0.571 34.730 1.00 94.69 85 ASN A CA 1
ATOM 682 C C . ASN A 1 85 ? -16.511 -0.198 33.694 1.00 94.69 85 ASN A C 1
ATOM 684 O O . ASN A 1 85 ? -15.460 0.324 34.056 1.00 94.69 85 ASN A O 1
ATOM 688 N N . VAL A 1 86 ? -16.793 -0.416 32.405 1.00 94.69 86 VAL A N 1
ATOM 689 C CA . VAL A 1 86 ? -15.891 -0.083 31.297 1.00 94.69 86 VAL A CA 1
ATOM 690 C C . VAL A 1 86 ? -16.517 1.001 30.425 1.00 94.69 86 VAL A C 1
ATOM 692 O O . VAL A 1 86 ? -17.354 0.740 29.557 1.00 94.69 86 VAL A O 1
ATOM 695 N N . LYS A 1 87 ? -16.077 2.243 30.645 1.00 93.50 87 LYS A N 1
ATOM 696 C CA . LYS A 1 87 ? -16.510 3.401 29.857 1.00 93.50 87 LYS A CA 1
ATOM 697 C C . LYS A 1 87 ? -15.660 3.551 28.598 1.00 93.50 87 LYS A C 1
ATOM 699 O O . LYS A 1 87 ? -14.437 3.523 28.658 1.00 93.50 87 LYS A O 1
ATOM 704 N N . GLY A 1 88 ? -16.321 3.805 27.478 1.00 92.31 88 GLY A N 1
ATOM 705 C CA . GLY A 1 88 ? -15.688 4.104 26.200 1.00 92.31 88 GLY A CA 1
ATOM 706 C C . GLY A 1 88 ? -16.743 4.380 25.137 1.00 92.31 88 GLY A C 1
ATOM 707 O O . GLY A 1 88 ? -17.927 4.118 25.348 1.00 92.31 88 GLY A O 1
ATOM 708 N N . LYS A 1 89 ? -16.320 4.930 24.000 1.00 93.06 89 LYS A N 1
ATOM 709 C CA . LYS A 1 89 ? -17.178 5.119 22.828 1.00 93.06 89 LYS A CA 1
ATOM 710 C C . LYS A 1 89 ? -16.545 4.417 21.643 1.00 93.06 89 LYS A C 1
ATOM 712 O O . LYS A 1 89 ? -15.355 4.604 21.397 1.00 93.06 89 LYS A O 1
ATOM 717 N N . LEU A 1 90 ? -17.357 3.658 20.913 1.00 94.44 90 LEU A N 1
ATOM 718 C CA . LEU A 1 90 ? -16.944 3.104 19.633 1.00 94.44 90 LEU A CA 1
ATOM 719 C C . LEU A 1 90 ? -16.662 4.251 18.662 1.00 94.44 90 LEU A C 1
ATOM 721 O O . LEU A 1 90 ? -17.434 5.208 18.563 1.00 94.44 90 LEU A O 1
ATOM 725 N N . LYS A 1 91 ? -15.534 4.154 17.969 1.00 95.00 91 LYS A N 1
ATOM 726 C CA . LYS A 1 91 ? -15.137 5.060 16.895 1.00 95.00 91 LYS A CA 1
ATOM 727 C C . LYS A 1 91 ? -15.580 4.460 15.564 1.00 95.00 91 LYS A C 1
ATOM 729 O O . LYS A 1 91 ? -15.716 3.250 15.442 1.00 95.00 91 LYS A O 1
ATOM 734 N N . THR A 1 92 ? -15.820 5.292 14.560 1.00 92.12 92 THR A N 1
ATOM 735 C CA . THR A 1 92 ? -16.137 4.800 13.210 1.00 92.12 92 THR A CA 1
ATOM 736 C C . THR A 1 92 ? -14.862 4.873 12.366 1.00 92.12 92 THR A C 1
ATOM 738 O O . THR A 1 92 ?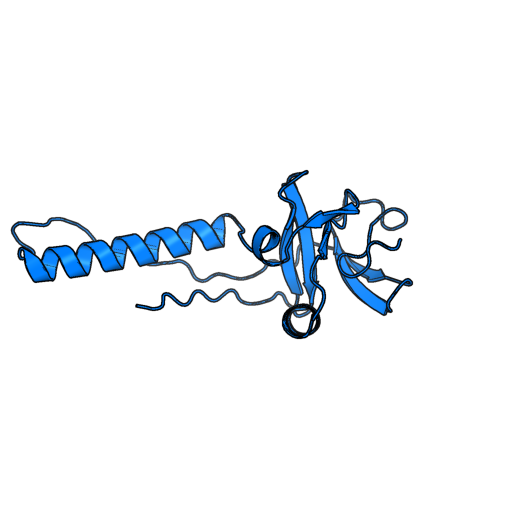 -14.285 5.963 12.288 1.00 92.12 92 THR A O 1
ATOM 741 N N . PRO A 1 93 ? -14.381 3.756 11.792 1.00 90.44 93 PRO A N 1
ATOM 742 C CA . PRO A 1 93 ? -13.315 3.791 10.794 1.00 90.44 93 PRO A CA 1
ATOM 743 C C . PRO A 1 93 ? -13.744 4.640 9.596 1.00 90.44 93 PRO A C 1
ATOM 745 O O . PRO A 1 93 ? -14.934 4.784 9.320 1.00 90.44 93 PRO A O 1
ATOM 748 N N . LYS A 1 94 ? -12.783 5.225 8.885 1.00 90.94 94 LYS A N 1
ATOM 749 C CA . LYS A 1 94 ? -13.080 6.012 7.681 1.00 90.94 94 LYS A CA 1
ATOM 750 C C . LYS A 1 94 ? -13.149 5.112 6.454 1.00 90.94 94 LYS A C 1
ATOM 752 O O . LYS A 1 94 ? -12.406 4.142 6.377 1.00 90.94 94 LYS A O 1
ATOM 757 N N . ASP A 1 95 ? -13.948 5.470 5.459 1.00 90.62 95 ASP A N 1
ATOM 758 C CA . ASP A 1 95 ? -13.812 4.841 4.146 1.00 90.62 95 ASP A CA 1
ATOM 759 C C . ASP A 1 95 ? -12.441 5.198 3.558 1.00 90.62 95 ASP A C 1
ATOM 761 O O . ASP A 1 95 ? -12.054 6.371 3.529 1.00 90.62 95 ASP A O 1
ATOM 765 N N . LEU A 1 96 ? -11.686 4.183 3.131 1.00 91.88 96 LEU A N 1
A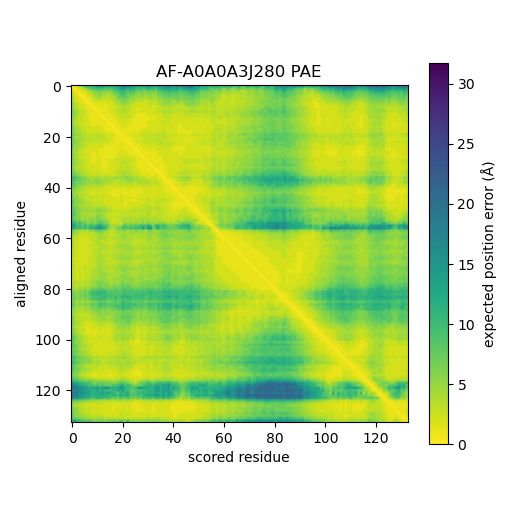TOM 766 C CA . LEU A 1 96 ? -10.366 4.365 2.533 1.00 91.88 96 LEU A CA 1
ATOM 767 C C . LEU A 1 96 ? -10.478 4.292 1.013 1.00 91.88 96 LEU A C 1
ATOM 769 O O . LEU A 1 96 ? -10.999 3.323 0.456 1.00 91.88 96 LEU A O 1
ATOM 773 N N . TYR A 1 97 ? -9.933 5.298 0.347 1.00 92.06 97 TYR A N 1
ATOM 774 C CA . TYR A 1 97 ? -9.874 5.381 -1.104 1.00 92.06 97 TYR A CA 1
ATOM 775 C C . TYR A 1 97 ? -8.540 5.981 -1.530 1.00 92.06 97 TYR A C 1
ATOM 777 O O . TYR A 1 97 ? -7.944 6.801 -0.829 1.00 92.06 97 TYR A O 1
ATOM 785 N N . GLU A 1 98 ? -8.059 5.548 -2.682 1.00 93.69 98 GLU A N 1
ATOM 786 C CA . GLU A 1 98 ? -6.900 6.132 -3.333 1.00 93.69 98 GLU A CA 1
ATOM 787 C C . GLU A 1 98 ? -7.272 7.431 -4.051 1.00 93.69 98 GLU A C 1
ATOM 789 O O . GLU A 1 98 ? -8.348 7.578 -4.632 1.00 93.69 98 GLU A O 1
ATOM 794 N N . VAL A 1 99 ? -6.354 8.392 -4.016 1.00 91.62 99 VAL A N 1
ATOM 795 C CA . VAL A 1 99 ? -6.476 9.653 -4.758 1.00 91.62 99 VAL A CA 1
ATOM 796 C C . VAL A 1 99 ? -5.766 9.495 -6.100 1.00 91.62 99 VAL A C 1
ATOM 798 O O . VAL A 1 99 ? -4.706 8.892 -6.153 1.00 91.62 99 VAL A O 1
ATOM 801 N N . ASN A 1 100 ? -6.299 10.022 -7.201 1.00 91.19 100 ASN A N 1
ATOM 802 C CA . ASN A 1 100 ? -5.575 9.999 -8.476 1.00 91.19 100 ASN A CA 1
ATOM 803 C C . ASN A 1 100 ? -4.653 11.226 -8.615 1.00 91.19 100 ASN A C 1
ATOM 805 O O . ASN A 1 100 ? -5.007 12.197 -9.277 1.00 91.19 100 ASN A O 1
ATOM 809 N N . ASP A 1 101 ? -3.506 11.206 -7.936 1.00 92.31 101 ASP A N 1
ATOM 810 C CA . ASP A 1 101 ? -2.597 12.352 -7.766 1.00 92.31 101 ASP A CA 1
ATOM 811 C C . ASP A 1 101 ? -1.180 12.146 -8.335 1.00 92.31 101 ASP A C 1
ATOM 813 O O . ASP A 1 101 ? -0.309 13.000 -8.166 1.00 92.31 101 ASP A O 1
ATOM 817 N N . MET A 1 102 ? -0.946 11.033 -9.030 1.00 94.06 102 MET A N 1
ATOM 818 C CA . MET A 1 102 ? 0.358 10.638 -9.569 1.00 94.06 102 MET A CA 1
ATOM 819 C C . MET A 1 102 ? 0.278 10.337 -11.069 1.00 94.06 102 MET A C 1
ATOM 821 O O . MET A 1 102 ? -0.772 9.953 -11.583 1.00 94.06 102 MET A O 1
ATOM 825 N N . ASN A 1 103 ? 1.406 10.456 -11.769 1.00 92.88 103 ASN A N 1
ATOM 826 C CA . ASN A 1 103 ? 1.485 10.199 -13.205 1.00 92.88 103 ASN A CA 1
ATOM 827 C C . ASN A 1 103 ? 1.689 8.712 -13.493 1.00 92.88 103 ASN A C 1
ATOM 829 O O . ASN A 1 103 ? 2.656 8.117 -13.015 1.00 92.88 103 ASN A O 1
ATOM 833 N N . LEU A 1 104 ? 0.809 8.139 -14.315 1.00 93.44 104 LEU A N 1
ATOM 834 C CA . LEU A 1 104 ? 0.922 6.771 -14.811 1.00 93.44 104 LEU A CA 1
ATOM 835 C C . LEU A 1 104 ? 1.998 6.676 -15.896 1.00 93.44 104 LEU A C 1
ATOM 837 O O . LEU A 1 104 ? 1.951 7.391 -16.896 1.00 93.44 104 LEU A O 1
ATOM 841 N N . ILE A 1 105 ? 2.946 5.763 -15.710 1.00 92.50 105 ILE A N 1
ATOM 842 C CA . ILE A 1 105 ? 4.007 5.465 -16.670 1.00 92.50 105 ILE A CA 1
ATOM 843 C C . ILE A 1 105 ? 4.101 3.971 -16.955 1.00 92.50 105 ILE A C 1
ATOM 845 O O . ILE A 1 105 ? 3.776 3.132 -16.115 1.00 92.50 105 ILE A O 1
ATOM 849 N N . LEU A 1 106 ? 4.597 3.649 -18.149 1.00 92.00 106 LEU A N 1
ATOM 850 C CA . LEU A 1 106 ? 4.910 2.286 -18.560 1.00 92.00 106 LEU A CA 1
ATOM 851 C C . LEU A 1 106 ? 6.406 2.014 -18.370 1.00 92.00 106 LEU A C 1
ATOM 853 O O . LEU A 1 106 ? 7.246 2.765 -18.867 1.00 92.00 106 LEU A O 1
ATOM 857 N N . LYS A 1 107 ? 6.752 0.932 -17.667 1.00 91.44 107 LYS A N 1
ATOM 858 C CA . LYS A 1 107 ? 8.145 0.504 -17.478 1.00 91.44 107 LYS A CA 1
ATOM 859 C C . LYS A 1 107 ? 8.580 -0.447 -18.590 1.00 91.44 107 LYS A C 1
ATOM 861 O O . LYS A 1 107 ? 8.101 -1.576 -18.655 1.00 91.44 107 LYS A O 1
ATOM 866 N N . ASN A 1 108 ? 9.554 -0.036 -19.402 1.00 90.12 108 ASN A N 1
ATOM 867 C CA . ASN A 1 108 ? 10.058 -0.821 -20.541 1.00 90.12 108 ASN A CA 1
ATOM 868 C C . ASN A 1 108 ? 10.699 -2.162 -20.141 1.00 90.12 108 ASN A C 1
ATOM 870 O O . ASN A 1 108 ? 10.727 -3.096 -20.935 1.00 90.12 108 ASN A O 1
ATOM 874 N N . CYS A 1 109 ? 11.209 -2.280 -18.913 1.00 92.19 109 CYS A N 1
ATOM 875 C CA . CYS A 1 109 ? 11.879 -3.488 -18.429 1.00 92.19 109 CYS A CA 1
ATOM 876 C C . CYS A 1 109 ? 10.946 -4.702 -18.265 1.00 92.19 109 CYS A C 1
ATOM 878 O O . CYS A 1 109 ? 11.416 -5.836 -18.296 1.00 92.19 109 CYS A O 1
ATOM 880 N N . CYS A 1 110 ? 9.643 -4.487 -18.057 1.00 91.06 110 CYS A N 1
ATOM 881 C CA . CYS A 1 110 ? 8.673 -5.573 -17.865 1.00 91.06 110 CYS A CA 1
ATOM 882 C C . CYS A 1 110 ? 7.255 -5.257 -18.367 1.00 91.06 110 CYS A C 1
ATOM 884 O O . CYS A 1 110 ? 6.343 -6.041 -18.120 1.00 91.06 110 CYS A O 1
ATOM 886 N N . ASN A 1 111 ? 7.070 -4.134 -19.067 1.00 91.69 111 ASN A N 1
ATOM 887 C CA . ASN A 1 111 ? 5.793 -3.642 -19.590 1.00 91.69 111 ASN A CA 1
ATOM 888 C C . ASN A 1 111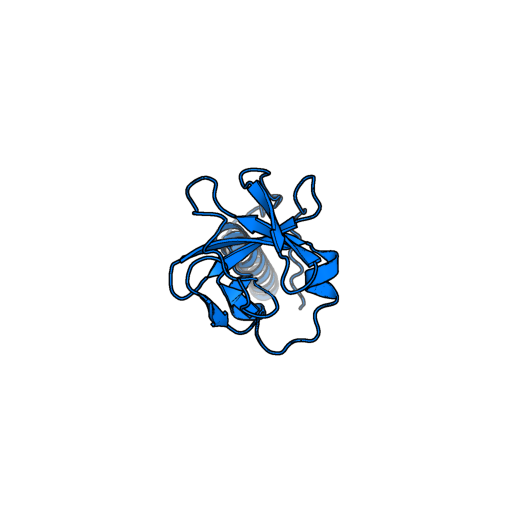 ? 4.694 -3.489 -18.528 1.00 91.69 111 ASN A C 1
ATOM 890 O O . ASN A 1 111 ? 3.521 -3.701 -18.818 1.00 91.69 111 ASN A O 1
ATOM 894 N N . ARG A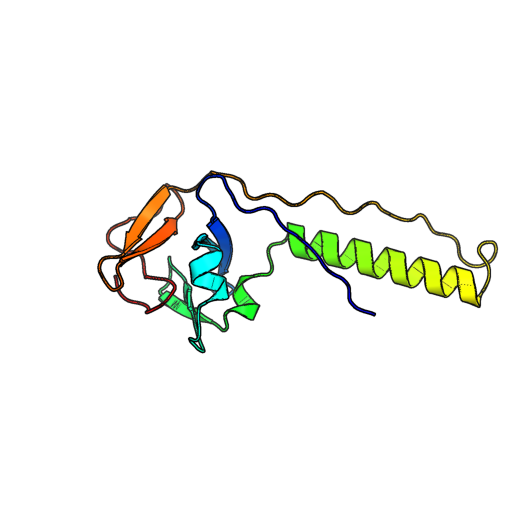 1 112 ? 5.075 -3.107 -17.305 1.00 92.19 112 ARG A N 1
ATOM 895 C CA . ARG A 1 112 ? 4.144 -2.881 -16.190 1.00 92.19 112 ARG A CA 1
ATOM 896 C C . ARG A 1 112 ? 3.852 -1.410 -15.980 1.00 92.19 112 ARG A C 1
ATOM 898 O O . ARG A 1 112 ? 4.714 -0.557 -16.228 1.00 92.19 112 ARG A O 1
ATOM 905 N N . GLN A 1 113 ? 2.645 -1.133 -15.507 1.00 92.25 113 GLN A N 1
ATOM 906 C CA . GLN A 1 113 ? 2.196 0.216 -15.203 1.00 92.25 113 GLN A CA 1
ATOM 907 C C . GLN A 1 113 ? 2.521 0.592 -13.757 1.00 92.25 113 GLN A C 1
ATOM 909 O O . GLN A 1 113 ? 2.275 -0.162 -12.819 1.00 92.25 113 GLN A O 1
ATOM 914 N N . VAL A 1 114 ? 3.081 1.784 -13.575 1.00 94.25 114 VAL A N 1
ATOM 915 C CA . VAL A 1 114 ? 3.454 2.323 -12.264 1.00 94.25 114 VAL A CA 1
ATOM 916 C C . VAL A 1 114 ? 3.044 3.782 -12.224 1.00 94.25 114 VAL A C 1
ATOM 918 O O . VAL A 1 114 ? 3.254 4.497 -13.202 1.00 94.25 114 VAL A O 1
ATOM 921 N N . LYS A 1 115 ? 2.492 4.251 -11.105 1.00 95.25 115 LYS A N 1
ATOM 922 C CA . LYS A 1 115 ? 2.323 5.687 -10.879 1.00 95.25 115 LYS A CA 1
ATOM 923 C C . LYS A 1 115 ? 3.412 6.228 -9.980 1.00 95.25 115 LYS A C 1
ATOM 925 O O . LYS A 1 115 ? 3.715 5.638 -8.944 1.00 95.25 115 LYS A O 1
ATOM 930 N N . ILE A 1 116 ? 3.967 7.367 -10.365 1.00 93.38 116 ILE A N 1
ATOM 931 C CA . ILE A 1 116 ? 4.996 8.059 -9.593 1.00 93.38 116 ILE A CA 1
ATOM 932 C C . ILE A 1 116 ? 4.625 9.523 -9.380 1.00 93.38 116 ILE A C 1
ATOM 934 O O . ILE A 1 116 ? 3.853 10.107 -10.145 1.00 93.38 116 ILE A O 1
ATOM 938 N N . ASN A 1 117 ? 5.204 10.123 -8.343 1.00 88.69 117 ASN A N 1
ATOM 939 C CA . ASN A 1 117 ? 5.014 11.535 -8.040 1.00 88.69 117 ASN A CA 1
ATOM 940 C C . ASN A 1 117 ? 5.384 12.437 -9.225 1.00 88.69 117 ASN A C 1
ATOM 942 O O . ASN A 1 117 ? 6.376 12.214 -9.915 1.00 88.69 117 ASN A O 1
ATOM 946 N N . ASN A 1 118 ? 4.615 13.510 -9.419 1.00 76.69 118 ASN A N 1
ATOM 947 C CA . ASN A 1 118 ? 4.777 14.425 -10.556 1.00 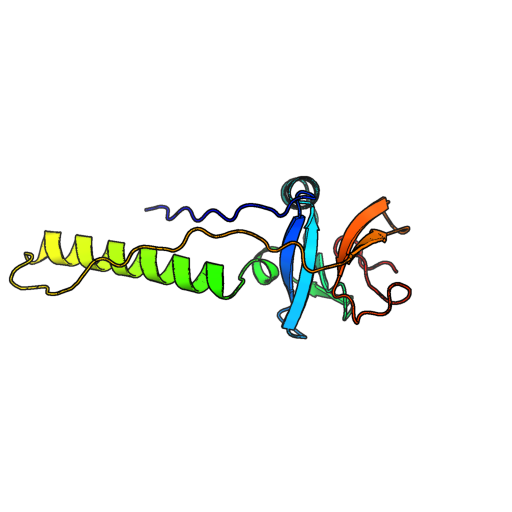76.69 118 ASN A CA 1
ATOM 948 C C . ASN A 1 118 ? 6.141 15.132 -10.592 1.00 76.69 118 ASN A C 1
ATOM 950 O O . ASN A 1 118 ? 6.574 15.577 -11.649 1.00 76.69 118 ASN A O 1
ATOM 954 N N . SER A 1 119 ? 6.812 15.243 -9.445 1.00 72.31 119 SER A N 1
ATOM 955 C CA . SER A 1 119 ? 8.153 15.820 -9.319 1.00 72.31 119 SER A CA 1
ATOM 956 C C . SER A 1 119 ? 9.283 14.842 -9.654 1.00 72.31 119 SER A C 1
ATOM 958 O O . SER A 1 119 ? 10.444 15.247 -9.681 1.00 72.31 119 SER A O 1
ATOM 960 N N . ALA A 1 120 ? 8.983 13.558 -9.857 1.00 71.06 120 ALA A N 1
ATOM 961 C CA . ALA A 1 120 ? 9.991 12.545 -10.127 1.00 71.06 120 ALA A CA 1
ATOM 962 C C . ALA A 1 120 ? 10.486 12.621 -11.580 1.00 71.06 120 ALA A C 1
ATOM 964 O O . ALA A 1 120 ? 9.715 12.824 -12.519 1.00 71.06 120 ALA A O 1
ATOM 965 N N . ASN A 1 121 ? 11.788 12.410 -11.780 1.00 75.25 121 ASN A N 1
ATOM 966 C CA . ASN A 1 121 ? 12.350 12.264 -13.117 1.00 75.25 121 ASN A CA 1
ATOM 967 C C . ASN A 1 121 ? 12.004 10.871 -13.670 1.00 75.25 121 ASN A C 1
ATOM 969 O O . ASN A 1 121 ? 12.588 9.867 -13.262 1.00 75.25 121 ASN A O 1
ATOM 973 N N . PHE A 1 122 ? 11.057 10.819 -14.611 1.00 70.94 122 PHE A N 1
ATOM 974 C CA . PHE A 1 122 ? 10.545 9.579 -15.204 1.00 70.94 122 PHE A CA 1
ATOM 975 C C . PHE A 1 122 ? 11.645 8.652 -15.739 1.00 70.94 122 PHE A C 1
ATOM 977 O O . PHE A 1 122 ? 11.557 7.437 -15.557 1.00 70.94 122 PHE A O 1
ATOM 984 N N . ALA A 1 123 ? 12.696 9.221 -16.342 1.00 69.56 123 ALA A N 1
ATOM 985 C CA . ALA A 1 123 ? 13.786 8.475 -16.972 1.00 69.56 123 ALA A CA 1
ATOM 986 C C . ALA A 1 123 ? 14.726 7.773 -15.976 1.00 69.56 123 ALA A C 1
ATOM 988 O O . ALA A 1 123 ? 15.520 6.933 -16.385 1.00 69.56 123 ALA A O 1
ATOM 989 N N . SER A 1 124 ? 14.657 8.110 -14.685 1.00 80.00 124 SER A N 1
ATOM 990 C CA . SER A 1 124 ? 15.528 7.555 -13.641 1.00 80.00 124 SER A CA 1
ATOM 991 C C . SER A 1 124 ? 14.754 6.826 -12.544 1.00 80.00 124 SER A C 1
ATOM 993 O O . SER A 1 124 ? 15.261 6.668 -11.437 1.00 80.00 124 SER A O 1
ATOM 995 N N . THR A 1 125 ? 13.511 6.430 -12.818 1.00 91.62 125 THR A N 1
ATOM 996 C CA . THR A 1 125 ? 12.705 5.668 -11.858 1.00 91.62 125 THR A CA 1
ATOM 997 C C . THR A 1 125 ? 12.970 4.181 -11.977 1.00 91.62 125 THR A C 1
ATOM 999 O O . THR A 1 125 ? 13.166 3.657 -13.070 1.00 91.62 125 THR A O 1
ATOM 1002 N N . TYR A 1 126 ? 12.930 3.479 -10.856 1.00 94.25 126 TYR A N 1
ATOM 1003 C CA . TYR A 1 126 ? 13.047 2.030 -10.813 1.00 94.25 126 TYR A CA 1
ATOM 1004 C C . TYR A 1 126 ? 11.671 1.385 -10.988 1.00 94.25 126 TYR A C 1
ATOM 1006 O O . TYR A 1 126 ? 10.641 1.920 -10.582 1.00 94.25 126 TYR A O 1
ATOM 1014 N N . CYS A 1 127 ? 11.633 0.216 -11.609 1.00 94.81 127 CYS A N 1
ATOM 1015 C CA . CYS A 1 127 ? 10.442 -0.607 -11.673 1.00 94.81 127 CYS A CA 1
ATOM 1016 C C . CYS A 1 127 ? 10.227 -1.294 -10.320 1.00 94.81 127 CYS A C 1
ATOM 1018 O O . CYS A 1 127 ? 11.114 -2.037 -9.890 1.00 94.81 127 CYS A O 1
ATOM 1020 N N . PRO A 1 128 ? 9.046 -1.154 -9.692 1.00 94.94 128 PRO A N 1
ATOM 1021 C CA . PRO A 1 128 ? 8.771 -1.792 -8.413 1.00 94.94 128 PRO A CA 1
ATOM 1022 C C . PRO A 1 128 ? 8.840 -3.314 -8.420 1.00 94.94 128 PRO A C 1
ATOM 1024 O O . PRO A 1 128 ? 9.029 -3.923 -7.376 1.00 94.94 128 PRO A O 1
ATOM 1027 N N . TYR A 1 129 ? 8.719 -3.941 -9.585 1.00 94.75 129 TYR A N 1
ATOM 1028 C CA . TYR A 1 129 ? 8.637 -5.392 -9.683 1.00 94.75 129 TYR A CA 1
ATOM 1029 C C . TYR A 1 129 ? 9.970 -6.074 -9.985 1.00 94.75 129 TYR A C 1
ATOM 1031 O O . TYR A 1 129 ? 10.184 -7.198 -9.543 1.00 94.75 129 TYR A O 1
ATOM 1039 N N . CYS A 1 130 ? 10.866 -5.431 -10.738 1.00 94.38 130 CYS A N 1
ATOM 1040 C CA . CYS A 1 130 ? 12.138 -6.047 -11.135 1.00 94.38 130 CYS A CA 1
ATOM 1041 C C . CYS A 1 130 ? 13.377 -5.178 -10.892 1.00 94.38 130 CYS A C 1
ATOM 1043 O O . CYS A 1 130 ? 14.483 -5.627 -11.176 1.00 94.38 130 CYS A O 1
ATOM 1045 N N . GLY A 1 131 ? 13.216 -3.937 -10.422 1.00 93.62 131 GLY A N 1
ATOM 1046 C CA . GLY A 1 131 ? 14.331 -3.025 -10.159 1.00 93.62 131 GLY A CA 1
ATOM 1047 C C . GLY A 1 131 ? 15.009 -2.449 -11.410 1.00 93.62 131 GLY A C 1
ATOM 1048 O O . GLY A 1 131 ? 15.974 -1.706 -11.278 1.00 93.62 131 GLY A O 1
ATOM 1049 N N . GLY A 1 132 ? 14.527 -2.752 -12.622 1.00 92.69 132 GLY A N 1
ATOM 1050 C CA . GLY A 1 132 ? 15.019 -2.138 -13.864 1.00 92.69 132 GLY A CA 1
ATOM 1051 C C . GLY A 1 132 ? 14.579 -0.676 -14.031 1.00 92.69 132 GLY A C 1
ATOM 1052 O O . GLY A 1 132 ? 13.598 -0.257 -13.418 1.00 92.69 132 GLY A O 1
ATOM 1053 N N . ILE A 1 133 ? 15.274 0.090 -14.879 1.00 88.38 133 ILE A N 1
ATOM 1054 C CA . ILE A 1 133 ? 14.924 1.478 -15.248 1.00 88.38 133 ILE A CA 1
ATOM 1055 C C . ILE A 1 133 ? 14.167 1.493 -16.579 1.00 88.38 133 ILE A C 1
ATOM 1057 O O . ILE A 1 133 ? 14.550 0.727 -17.488 1.00 88.38 133 ILE A O 1
#

Secondary structure (DSSP, 8-state):
------EE--TTSEEEEE-TTT--EEEEEHHHHHT---S-EE-TTT--EE-GGGG---HHHHHHHHHHHHHHHHHHHHHHH-TTTS---PPPPPPEE----SEEEEETTTTEEEEE-TTS-GGGPPPTTT---

Organism: NCBI:txid1211035

Radius of gyration: 18.56 Å; Cα contacts (8 Å, |Δi|>4): 211; chains: 1; bounding box: 37×30×55 Å

Foldseek 3Di:
DDDDDDAAEDPVQWDWWADPPPRFIKIFHPVCLVPAPDQWWAAQAPLDIDGPVNTRDDPLNVVLVVLVVVQVVQVVCCVVPNCVVRPDDRDDRDHHYDDPQFDWDADPVPRGIMTHHPPDDPVPTAGGRPRHD

Solvent-accessible surface area (backbone atoms only — not comparable to full-atom values): 7910 Å² total; per-residue (Å²): 139,84,88,86,85,73,66,46,52,21,94,85,42,28,40,72,34,38,34,85,87,78,68,52,60,36,26,38,36,47,67,65,56,73,69,53,84,66,80,50,29,21,30,41,79,78,49,54,72,41,48,60,77,68,24,56,76,45,71,70,57,51,54,35,53,49,39,52,51,53,37,50,52,49,51,53,46,25,70,76,63,34,59,91,74,44,82,83,77,80,67,81,66,72,91,43,68,46,73,86,80,51,48,79,44,74,37,82,72,75,73,45,63,37,27,36,48,79,87,57,62,76,89,70,31,25,32,40,75,78,52,40,94

pLDDT: mean 90.54, std 6.32, range [68.06, 97.0]

Mean predicted aligned error: 4.96 Å